Protein AF-A0A2G8LIG6-F1 (afdb_monomer_lite)

Radius of gyration: 19.44 Å; chains: 1; bounding box: 42×46×58 Å

Secondary structure (DSSP, 8-state):
--SS---B-TT-PBPPHHHHHHHHHHHHHHHHHHHHPPPPTT--PPPSS-HHHHHHHHHHHHTSPP-TTHHHHHHHHHHHHHHHHHHHHHTHHHHHHHHHIIIIIHHHHHHHSPTT--HHHHHHHHHHHHHHHHHHHHHHHHHHHTT---------SSS----HHHHHTT-----SS---

InterPro domains:
  IPR012476 mRNA export factor GLE1-like [PF07817] (4-101)
  IPR012476 mRNA export factor GLE1-like [PTHR12960] (3-134)
  IPR038506 GLE1-like superfamily [G3DSA:1.25.40.510] (2-141)

pLDDT: mean 79.43, std 20.93, range [28.5, 97.19]

Organism: Stichopus japonicus (NCBI:txid307972)

Sequence (180 aa):
MWLLGYQYDSEGVIEKQDKYLKRMSGFTRLYAAILVSSPPPGCGQISPFGRERAWQWLSRLLNLEPQPDITATMLFDFLEVCGFALIETYNKQFFKLLEVLIHGYFPKIEAVTPKGSGGPVMRLKSYLQQTREQFIRFLQLVSTRLGLLVGFHTTDQQGGKRNFLQEFNRCSFPTSSWTL

Structure (mmCIF, N/CA/C/O backbone):
data_AF-A0A2G8LIG6-F1
#
_entry.id   AF-A0A2G8LIG6-F1
#
loop_
_atom_site.group_PDB
_atom_site.id
_atom_site.type_symbol
_atom_site.label_atom_id
_atom_site.label_alt_id
_atom_site.label_comp_id
_atom_site.label_asym_id
_atom_site.label_entity_id
_atom_site.label_seq_id
_atom_site.pdbx_PDB_ins_code
_atom_site.Cartn_x
_atom_site.Cartn_y
_atom_site.Cartn_z
_atom_site.occupancy
_atom_site.B_iso_or_equiv
_atom_site.auth_seq_id
_atom_site.auth_comp_id
_atom_site.auth_asym_id
_atom_site.auth_atom_id
_atom_site.pdbx_PDB_model_num
ATOM 1 N N . MET A 1 1 ? -13.458 -19.725 14.723 1.00 38.81 1 MET A N 1
ATOM 2 C CA . MET A 1 1 ? -13.625 -18.275 14.959 1.00 38.81 1 MET A CA 1
ATOM 3 C C . MET A 1 1 ? -12.241 -17.606 14.988 1.00 38.81 1 MET A C 1
ATOM 5 O O . MET A 1 1 ? -11.765 -17.253 16.048 1.00 38.81 1 MET A O 1
ATOM 9 N N . TRP A 1 2 ? -11.570 -17.502 13.826 1.00 48.47 2 TRP A N 1
ATOM 10 C CA . TRP A 1 2 ? -10.240 -16.868 13.636 1.00 48.47 2 TRP A CA 1
ATOM 11 C C . TRP A 1 2 ? -10.180 -16.091 12.300 1.00 48.47 2 TRP A C 1
ATOM 13 O O . TRP A 1 2 ? -9.155 -16.056 11.632 1.00 48.47 2 TRP A O 1
ATOM 23 N N . LEU A 1 3 ? -11.300 -15.527 11.833 1.00 69.75 3 LEU A N 1
ATOM 24 C CA . LEU A 1 3 ? -11.400 -15.075 10.435 1.00 69.75 3 LEU A CA 1
ATOM 25 C C . LEU A 1 3 ? -10.645 -13.773 10.112 1.00 69.75 3 LEU A C 1
ATOM 27 O O . LEU A 1 3 ? -10.281 -13.577 8.960 1.00 69.75 3 LEU A O 1
ATOM 31 N N . LEU A 1 4 ? -10.390 -12.901 11.095 1.00 81.31 4 LEU A N 1
ATOM 32 C CA . LEU A 1 4 ? -9.810 -11.563 10.861 1.00 81.31 4 LEU A CA 1
ATOM 33 C C . LEU A 1 4 ? -8.369 -11.402 11.382 1.00 81.31 4 LEU A C 1
ATOM 35 O O . LEU A 1 4 ? -7.752 -10.349 11.220 1.00 81.31 4 LEU A O 1
ATOM 39 N N . GLY A 1 5 ? -7.821 -12.441 12.019 1.00 88.25 5 GLY A N 1
ATOM 40 C CA . GLY A 1 5 ? -6.443 -12.448 12.512 1.00 88.25 5 GLY A CA 1
ATOM 41 C C . GLY A 1 5 ? -6.177 -11.589 13.752 1.00 88.25 5 GLY A C 1
ATOM 42 O O . GLY A 1 5 ? -5.011 -11.293 14.013 1.00 88.25 5 GLY A O 1
ATOM 43 N N . TYR A 1 6 ? -7.204 -11.166 14.499 1.00 90.75 6 TYR A N 1
ATOM 44 C CA . TYR A 1 6 ? -7.032 -10.554 15.825 1.00 90.75 6 TYR A CA 1
ATOM 45 C C . TYR A 1 6 ? -6.520 -11.582 16.829 1.00 90.75 6 TYR A C 1
ATOM 47 O O . TYR A 1 6 ? -6.879 -12.759 16.765 1.00 90.75 6 TYR A O 1
ATOM 55 N N . GLN A 1 7 ? -5.680 -11.124 17.753 1.00 90.88 7 GLN A N 1
ATOM 56 C CA . GLN A 1 7 ? -5.253 -11.926 18.891 1.00 90.88 7 GLN A CA 1
ATOM 57 C C . GLN A 1 7 ? -6.150 -11.654 20.098 1.00 90.88 7 GLN A C 1
ATOM 59 O O . GLN A 1 7 ? -6.715 -10.568 20.230 1.00 90.88 7 GLN A O 1
ATOM 64 N N . TYR A 1 8 ? -6.251 -12.651 20.968 1.00 90.50 8 TYR A N 1
ATOM 65 C CA . TYR A 1 8 ? -6.899 -12.553 22.269 1.00 90.50 8 TYR A CA 1
ATOM 66 C C . TYR A 1 8 ? -5.834 -12.764 23.337 1.00 90.50 8 TYR A C 1
ATOM 68 O O . TYR A 1 8 ? -4.911 -13.559 23.134 1.00 90.50 8 TYR A O 1
ATOM 76 N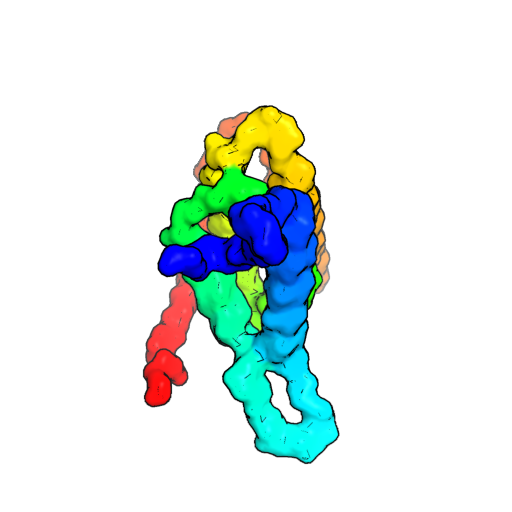 N . ASP A 1 9 ? -5.923 -12.031 24.438 1.00 87.94 9 ASP A N 1
ATOM 77 C CA . ASP A 1 9 ? -5.067 -12.293 25.590 1.00 87.94 9 ASP A CA 1
ATOM 78 C C . ASP A 1 9 ? -5.555 -13.507 26.401 1.00 87.94 9 ASP A C 1
ATOM 80 O O . ASP A 1 9 ? -6.541 -14.165 26.058 1.00 87.94 9 ASP A O 1
ATOM 84 N N . SER A 1 10 ? -4.834 -13.829 27.479 1.00 87.94 10 SER A N 1
ATOM 85 C CA . SER A 1 10 ? -5.177 -14.928 28.389 1.00 87.94 10 SER A CA 1
ATOM 86 C C . SER A 1 10 ? -6.528 -14.750 29.087 1.00 87.94 10 SER A C 1
ATOM 88 O O . SER A 1 10 ? -7.075 -15.726 29.589 1.00 87.94 10 SER A O 1
ATOM 90 N N . GLU A 1 11 ? -7.064 -13.529 29.114 1.00 89.19 11 GLU A N 1
ATOM 91 C CA . GLU A 1 11 ? -8.359 -13.183 29.706 1.00 89.19 11 GLU A CA 1
ATOM 92 C C . GLU A 1 11 ? -9.485 -13.155 28.654 1.00 89.19 11 GLU A C 1
ATOM 94 O O . GLU A 1 11 ? -10.648 -12.927 28.983 1.00 89.19 11 GLU A O 1
ATOM 99 N N . GLY A 1 12 ? -9.166 -13.430 27.382 1.00 87.38 12 GLY A N 1
ATOM 100 C CA . GLY A 1 12 ? -10.118 -13.425 26.273 1.00 87.38 12 GLY A CA 1
ATOM 101 C C . GLY A 1 12 ? -10.447 -12.029 25.737 1.00 87.38 12 GLY A C 1
ATOM 102 O O . GLY A 1 12 ? -11.375 -11.887 24.938 1.00 87.38 12 GLY A O 1
ATOM 103 N N . VAL A 1 13 ? -9.702 -10.993 26.130 1.00 91.12 13 VAL A N 1
ATOM 104 C CA . VAL A 1 13 ? -9.878 -9.628 25.628 1.00 91.12 13 VAL A CA 1
ATOM 105 C C . VAL A 1 13 ? -9.246 -9.507 24.246 1.00 91.12 13 VAL A C 1
ATOM 107 O O . VAL A 1 13 ? -8.125 -9.957 23.995 1.00 91.12 13 VAL A O 1
ATOM 110 N N . ILE A 1 14 ? -9.983 -8.886 23.324 1.00 91.38 14 ILE A N 1
ATOM 111 C CA . ILE A 1 14 ? -9.521 -8.666 21.955 1.00 91.38 14 ILE A CA 1
ATOM 112 C C . ILE A 1 14 ? -8.384 -7.638 21.906 1.00 91.38 14 ILE A C 1
ATOM 114 O O . ILE A 1 14 ? -8.412 -6.596 22.565 1.00 91.38 14 ILE A O 1
ATOM 118 N N . GLU A 1 15 ? -7.382 -7.920 21.077 1.00 92.75 15 GLU A N 1
ATOM 119 C CA . GLU A 1 15 ? -6.286 -7.006 20.785 1.00 92.75 15 GLU A CA 1
ATOM 120 C C . GLU A 1 15 ? -6.800 -5.632 20.313 1.00 92.75 15 GLU A C 1
ATOM 122 O O . GLU A 1 15 ? -7.641 -5.530 19.419 1.00 92.75 15 GLU A O 1
ATOM 127 N N . LYS A 1 16 ? -6.246 -4.555 20.889 1.00 92.06 16 LYS A N 1
ATOM 128 C CA . LYS A 1 16 ? -6.558 -3.175 20.484 1.00 92.06 16 LYS A CA 1
ATOM 129 C C . LYS A 1 16 ? -6.207 -2.929 19.014 1.00 92.06 16 LYS A C 1
ATOM 131 O O . LYS A 1 16 ? -5.154 -3.368 18.547 1.00 92.06 16 LYS A O 1
ATOM 136 N N . GLN A 1 17 ? -7.023 -2.118 18.339 1.00 89.94 17 GLN A N 1
ATOM 137 C CA . GLN A 1 17 ? -6.891 -1.831 16.907 1.00 89.94 17 GLN A CA 1
ATOM 138 C C . GLN A 1 17 ? -5.490 -1.354 16.503 1.00 89.94 17 GLN A C 1
ATOM 140 O O . GLN A 1 17 ? -4.911 -1.892 15.566 1.00 89.94 17 GLN A O 1
ATOM 145 N N . ASP A 1 18 ? -4.891 -0.421 17.243 1.00 90.75 18 ASP A N 1
ATOM 146 C CA . ASP A 1 18 ? -3.551 0.092 16.922 1.00 90.75 18 ASP A CA 1
ATOM 147 C C . ASP A 1 18 ? -2.465 -0.988 17.005 1.00 90.75 18 ASP A C 1
ATOM 149 O O . ASP A 1 18 ? -1.539 -1.025 16.191 1.00 90.75 18 ASP A O 1
ATOM 153 N N . LYS A 1 19 ? -2.582 -1.896 17.983 1.00 93.38 19 LYS A N 1
ATOM 154 C CA . LYS A 1 19 ? -1.636 -3.003 18.173 1.00 93.38 19 LYS A CA 1
ATOM 155 C C . LYS A 1 19 ? -1.784 -4.026 17.045 1.00 93.38 19 LYS A C 1
ATOM 157 O O . LYS A 1 19 ? -0.781 -4.422 16.449 1.00 93.38 19 LYS A O 1
ATOM 162 N N . TYR A 1 20 ? -3.027 -4.347 16.687 1.00 93.31 20 TYR A N 1
ATOM 163 C CA . TYR A 1 20 ? -3.355 -5.182 15.537 1.00 93.31 20 TYR A CA 1
ATOM 164 C C . TYR A 1 20 ? -2.800 -4.595 14.229 1.00 93.31 20 TYR A C 1
ATOM 166 O O . TYR A 1 20 ? -2.071 -5.279 13.508 1.00 93.31 20 TYR A O 1
ATOM 174 N N . LEU A 1 21 ? -3.071 -3.316 13.944 1.00 93.25 21 LEU A N 1
ATOM 175 C CA . LEU A 1 21 ? -2.604 -2.640 12.731 1.00 93.25 21 LEU A CA 1
ATOM 176 C C . LEU A 1 21 ? -1.078 -2.599 12.664 1.00 93.25 21 LEU A C 1
ATOM 178 O O . LEU A 1 21 ? -0.509 -2.880 11.612 1.00 93.25 21 LEU A O 1
ATOM 182 N N . LYS A 1 22 ? -0.398 -2.327 13.784 1.00 94.25 22 LYS A N 1
ATOM 183 C CA . LYS A 1 22 ? 1.069 -2.350 13.853 1.00 94.25 22 LYS A CA 1
ATOM 184 C C . LYS A 1 22 ? 1.636 -3.737 13.540 1.00 94.25 22 LYS A C 1
ATOM 186 O O . LYS A 1 22 ? 2.633 -3.847 12.827 1.00 94.25 22 LYS A O 1
ATOM 191 N N . ARG A 1 23 ? 0.997 -4.799 14.035 1.00 95.75 23 ARG A N 1
ATOM 192 C CA . ARG A 1 23 ? 1.394 -6.182 13.746 1.00 95.75 23 ARG A CA 1
ATOM 193 C C . ARG A 1 23 ? 1.160 -6.544 12.277 1.00 95.75 23 ARG A C 1
ATOM 195 O O . ARG A 1 23 ? 2.069 -7.055 11.629 1.00 95.75 23 ARG A O 1
ATOM 202 N N . MET A 1 24 ? -0.020 -6.240 11.737 1.00 95.88 24 MET A N 1
ATOM 203 C CA . MET A 1 24 ? -0.341 -6.497 10.328 1.00 95.88 24 MET A CA 1
ATOM 204 C C . MET A 1 24 ? 0.529 -5.677 9.366 1.00 95.88 24 MET A C 1
ATOM 206 O O . MET A 1 24 ? 0.926 -6.182 8.318 1.00 95.88 24 MET A O 1
ATOM 210 N N . SER A 1 25 ? 0.901 -4.455 9.753 1.00 96.19 25 SER A N 1
ATOM 211 C CA . SER A 1 25 ? 1.840 -3.596 9.024 1.00 96.19 25 SER A CA 1
ATOM 212 C C . SER A 1 25 ? 3.207 -4.268 8.881 1.00 96.19 25 SER A C 1
ATOM 214 O O . SER A 1 25 ? 3.742 -4.388 7.778 1.00 96.19 25 SER A O 1
ATOM 216 N N . GLY A 1 26 ? 3.741 -4.801 9.987 1.00 96.62 26 GLY A N 1
ATOM 217 C CA . GLY A 1 26 ? 4.991 -5.561 9.983 1.00 96.62 26 GLY A CA 1
ATOM 218 C C . GLY A 1 26 ? 4.932 -6.793 9.078 1.00 96.62 26 GLY A C 1
ATOM 219 O O . GLY A 1 26 ? 5.832 -6.996 8.263 1.00 96.62 26 GLY A O 1
ATOM 220 N N . PHE A 1 27 ? 3.853 -7.580 9.161 1.00 96.12 27 PHE A N 1
ATOM 221 C CA . PHE A 1 27 ? 3.667 -8.745 8.289 1.00 96.12 27 PHE A CA 1
ATOM 222 C C . PHE A 1 27 ? 3.581 -8.367 6.811 1.00 96.12 27 PHE A C 1
ATOM 224 O O . PHE A 1 27 ? 4.199 -9.027 5.978 1.00 96.12 27 PHE A O 1
ATOM 231 N N . THR A 1 28 ? 2.864 -7.293 6.484 1.00 96.81 28 THR A N 1
ATOM 232 C CA . THR A 1 28 ? 2.711 -6.829 5.102 1.00 96.81 28 THR A CA 1
ATOM 233 C C . THR A 1 28 ? 4.032 -6.350 4.523 1.00 96.81 28 THR A C 1
ATOM 235 O O . THR A 1 28 ? 4.385 -6.771 3.424 1.00 96.81 28 THR A O 1
ATOM 238 N N . ARG A 1 29 ? 4.809 -5.553 5.270 1.00 96.81 29 ARG A N 1
ATOM 239 C CA . ARG A 1 29 ? 6.146 -5.121 4.831 1.00 96.81 29 ARG A CA 1
ATOM 240 C C . ARG A 1 29 ? 7.106 -6.295 4.659 1.00 96.81 29 ARG A C 1
ATOM 242 O O . ARG A 1 29 ? 7.836 -6.338 3.675 1.00 96.81 29 ARG A O 1
ATOM 249 N N . LEU A 1 30 ? 7.097 -7.255 5.586 1.00 96.19 30 LEU A N 1
ATOM 250 C CA . LEU A 1 30 ? 7.935 -8.450 5.481 1.00 96.19 30 LEU A CA 1
ATOM 251 C C . LEU A 1 30 ? 7.563 -9.276 4.246 1.00 96.19 30 LEU A C 1
ATOM 253 O O . LEU A 1 30 ? 8.436 -9.662 3.474 1.00 96.19 30 LEU A O 1
ATOM 257 N N . TYR A 1 31 ? 6.268 -9.513 4.035 1.00 94.94 31 TYR A N 1
ATOM 258 C CA . TYR A 1 31 ? 5.781 -10.229 2.863 1.00 94.94 31 TYR A CA 1
ATOM 259 C C . TYR A 1 31 ? 6.182 -9.509 1.572 1.00 94.94 31 TYR A C 1
ATOM 261 O O . TYR A 1 31 ? 6.785 -10.119 0.694 1.00 94.94 31 TYR A O 1
ATOM 269 N N . ALA A 1 32 ? 5.940 -8.200 1.497 1.00 95.38 32 ALA A N 1
ATOM 270 C CA . ALA A 1 32 ? 6.351 -7.341 0.394 1.00 95.38 32 ALA A CA 1
ATOM 271 C C . ALA A 1 32 ? 7.860 -7.453 0.100 1.00 95.38 32 ALA A C 1
ATOM 273 O O . ALA A 1 32 ? 8.250 -7.672 -1.047 1.00 95.38 32 ALA A O 1
ATOM 274 N N . ALA A 1 33 ? 8.705 -7.391 1.134 1.00 94.19 33 ALA A N 1
ATOM 275 C CA . ALA A 1 33 ? 10.157 -7.496 1.009 1.00 94.19 33 ALA A CA 1
ATOM 276 C C . ALA A 1 33 ? 10.591 -8.851 0.438 1.00 94.19 33 ALA A C 1
ATOM 278 O O . ALA A 1 33 ? 11.453 -8.897 -0.440 1.00 94.19 33 ALA A O 1
ATOM 279 N N . ILE A 1 34 ? 9.964 -9.946 0.878 1.00 92.38 34 ILE A N 1
ATOM 280 C CA . ILE A 1 34 ? 10.220 -11.295 0.351 1.00 92.38 34 ILE A CA 1
ATOM 281 C C . ILE A 1 34 ? 9.888 -11.368 -1.146 1.00 92.38 34 ILE A C 1
ATOM 283 O O . ILE A 1 34 ? 10.656 -11.955 -1.902 1.00 92.38 34 ILE A O 1
ATOM 287 N N . LEU A 1 35 ? 8.786 -10.751 -1.592 1.00 91.88 35 LEU A N 1
ATOM 288 C CA . LEU A 1 35 ? 8.360 -10.795 -2.999 1.00 91.88 35 LEU A CA 1
ATOM 289 C C . LEU A 1 35 ? 9.287 -10.035 -3.961 1.00 91.88 35 LEU A C 1
ATOM 291 O O . LEU A 1 35 ? 9.299 -10.324 -5.158 1.00 91.88 35 LEU A O 1
ATOM 295 N N . VAL A 1 36 ? 10.008 -9.024 -3.472 1.00 90.56 36 VAL A N 1
ATOM 296 C CA . VAL A 1 36 ? 10.886 -8.182 -4.310 1.00 90.56 36 VAL A CA 1
ATOM 297 C C . VAL A 1 36 ? 12.366 -8.485 -4.130 1.00 90.56 36 VAL A C 1
ATOM 299 O O . VAL A 1 36 ? 13.181 -8.051 -4.947 1.00 90.56 36 VAL A O 1
ATOM 302 N N . SER A 1 37 ? 12.708 -9.261 -3.104 1.00 89.25 37 SER A N 1
ATOM 303 C CA . SER A 1 37 ? 14.062 -9.734 -2.860 1.00 89.25 37 SER A CA 1
ATOM 304 C C . SER A 1 37 ? 14.507 -10.695 -3.957 1.00 89.25 37 SER A C 1
ATOM 306 O O . SER A 1 37 ? 13.815 -11.646 -4.318 1.00 89.25 37 SER A O 1
ATOM 308 N N . SER A 1 38 ? 15.691 -10.424 -4.498 1.00 80.00 38 SER A N 1
ATOM 309 C CA . SER A 1 38 ? 16.376 -11.328 -5.417 1.00 80.00 38 SER A CA 1
ATOM 310 C C . SER A 1 38 ? 17.373 -12.164 -4.625 1.00 80.00 38 SER A C 1
ATOM 312 O O . SER A 1 38 ? 17.970 -11.653 -3.672 1.00 80.00 38 SER A O 1
ATOM 314 N N . PRO A 1 39 ? 17.548 -13.441 -4.977 1.00 78.50 39 PRO A N 1
ATOM 315 C CA . PRO A 1 39 ? 18.493 -14.278 -4.275 1.00 78.50 39 PRO A CA 1
ATOM 316 C C . PRO A 1 39 ? 19.931 -13.842 -4.650 1.00 78.50 39 PRO A C 1
ATOM 318 O O . PRO A 1 39 ? 20.119 -13.165 -5.668 1.00 78.50 39 PRO A O 1
ATOM 321 N N . PRO A 1 40 ? 20.942 -14.137 -3.811 1.00 80.00 40 PRO A N 1
ATOM 322 C CA . PRO A 1 40 ? 22.293 -13.614 -3.999 1.00 80.00 40 PRO A CA 1
ATOM 323 C C . PRO A 1 40 ? 22.892 -13.953 -5.374 1.00 80.00 40 PRO A C 1
ATOM 325 O O . PRO A 1 40 ? 22.652 -15.040 -5.900 1.00 80.00 40 PRO A O 1
ATOM 328 N N . PRO A 1 41 ? 23.725 -13.078 -5.961 1.00 76.06 41 PRO A N 1
ATOM 329 C CA . PRO A 1 41 ? 24.401 -13.393 -7.215 1.00 76.06 41 PRO A CA 1
ATOM 330 C C . PRO A 1 41 ? 25.163 -14.724 -7.109 1.00 76.06 41 PRO A C 1
ATOM 332 O O . PRO A 1 41 ? 25.959 -14.913 -6.192 1.00 76.06 41 PRO A O 1
ATOM 335 N N . GLY A 1 42 ? 24.912 -15.649 -8.038 1.00 73.50 42 GLY A N 1
ATOM 336 C CA . GLY A 1 42 ? 25.596 -16.948 -8.097 1.00 73.50 42 GLY A CA 1
ATOM 337 C C . GLY A 1 42 ? 24.796 -18.144 -7.575 1.00 73.50 42 GLY A C 1
ATOM 338 O O . GLY A 1 42 ? 25.162 -19.278 -7.880 1.00 73.50 42 GLY A O 1
ATOM 339 N N . CYS A 1 43 ? 23.668 -17.947 -6.885 1.00 72.31 43 CYS A N 1
ATOM 340 C CA . CYS A 1 43 ? 22.705 -19.034 -6.730 1.00 72.31 43 CYS A CA 1
ATOM 341 C C . CYS A 1 43 ? 21.865 -19.109 -8.014 1.00 72.31 43 CYS A C 1
ATOM 343 O O . CYS A 1 43 ? 21.063 -18.225 -8.296 1.00 72.31 43 CYS A O 1
ATOM 345 N N . GLY A 1 44 ? 22.037 -20.145 -8.834 1.00 63.66 44 GLY A N 1
ATOM 346 C CA . GLY A 1 44 ? 21.258 -20.349 -10.070 1.00 63.66 44 GLY A CA 1
ATOM 347 C C . GLY A 1 44 ? 19.758 -20.617 -9.852 1.00 63.66 44 GLY A C 1
ATOM 348 O O . GLY A 1 44 ? 19.124 -21.257 -10.683 1.00 63.66 44 GLY A O 1
ATOM 349 N N . GLN A 1 45 ? 19.195 -20.194 -8.719 1.00 66.94 45 GLN A N 1
ATOM 350 C CA . GLN A 1 45 ? 17.799 -20.364 -8.354 1.00 66.94 45 GLN A CA 1
ATOM 35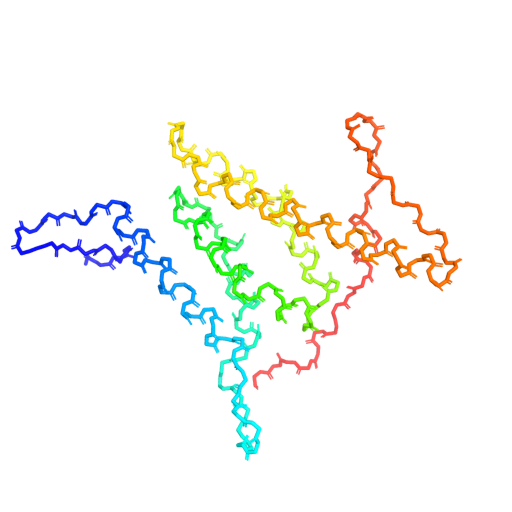1 C C . GLN A 1 45 ? 17.003 -19.119 -8.741 1.00 66.94 45 GLN A C 1
ATOM 353 O O . GLN A 1 45 ? 17.318 -18.000 -8.339 1.00 66.94 45 GLN A O 1
ATOM 358 N N . ILE A 1 46 ? 15.930 -19.330 -9.499 1.00 65.19 46 ILE A N 1
ATOM 359 C CA . ILE A 1 46 ? 14.887 -18.326 -9.714 1.00 65.19 46 ILE A CA 1
ATOM 360 C C . ILE A 1 46 ? 14.182 -18.116 -8.367 1.00 65.19 46 ILE A C 1
ATOM 362 O O . ILE A 1 46 ? 13.855 -19.096 -7.695 1.00 65.19 46 ILE A O 1
ATOM 366 N N . SER A 1 47 ? 13.956 -16.861 -7.955 1.00 64.38 47 SER A N 1
ATOM 367 C CA . SER A 1 47 ? 13.220 -16.586 -6.712 1.00 64.38 47 SER A CA 1
ATOM 368 C C . SER A 1 47 ? 11.858 -17.298 -6.750 1.00 64.38 47 SER A C 1
ATOM 370 O O . SER A 1 47 ? 11.074 -17.034 -7.666 1.00 64.38 47 SER A O 1
ATOM 372 N N . PRO A 1 48 ? 11.521 -18.156 -5.769 1.00 65.88 48 PRO A N 1
ATOM 373 C CA . PRO A 1 48 ? 10.218 -18.828 -5.724 1.00 65.88 48 PRO A CA 1
ATOM 374 C C . PRO A 1 48 ? 9.055 -17.835 -5.538 1.00 65.88 48 PRO A C 1
ATOM 376 O O . PRO A 1 48 ? 7.893 -18.143 -5.829 1.00 65.88 48 PRO A O 1
ATOM 379 N N . PHE A 1 49 ? 9.370 -16.624 -5.071 1.00 69.56 49 PHE A N 1
ATOM 380 C CA . PHE A 1 49 ? 8.448 -15.525 -4.843 1.00 69.56 49 PHE A CA 1
ATOM 381 C C . PHE A 1 49 ? 8.836 -14.358 -5.755 1.00 69.56 49 PHE A C 1
ATOM 383 O O . PHE A 1 49 ? 9.643 -13.507 -5.401 1.00 69.56 49 PHE A O 1
ATOM 390 N N . GLY A 1 50 ? 8.295 -14.360 -6.973 1.00 78.12 50 GLY A N 1
ATOM 391 C CA . GLY A 1 50 ? 8.542 -13.310 -7.957 1.00 78.12 50 GLY A CA 1
ATOM 392 C C . GLY A 1 50 ? 7.653 -12.078 -7.771 1.00 78.12 50 GLY A C 1
ATOM 393 O O . GLY A 1 50 ? 6.580 -12.134 -7.161 1.00 78.12 50 GLY A O 1
ATOM 394 N N . ARG A 1 51 ? 8.059 -10.977 -8.411 1.00 87.81 51 ARG A N 1
ATOM 395 C CA . ARG A 1 51 ? 7.335 -9.691 -8.451 1.00 87.81 51 ARG A CA 1
ATOM 396 C C . ARG A 1 51 ? 5.916 -9.812 -9.029 1.00 87.81 51 ARG A C 1
ATOM 398 O O . ARG A 1 51 ? 5.044 -9.012 -8.703 1.00 87.81 51 ARG A O 1
ATOM 405 N N . GLU A 1 52 ? 5.647 -10.870 -9.791 1.00 90.50 52 GLU A N 1
ATOM 406 C CA . GLU A 1 52 ? 4.304 -11.243 -10.248 1.00 90.50 52 GLU A CA 1
ATOM 407 C C . GLU A 1 52 ? 3.323 -11.477 -9.106 1.00 90.50 52 GLU A C 1
ATOM 409 O O . GLU A 1 52 ? 2.175 -11.043 -9.178 1.00 90.50 52 GLU A O 1
ATOM 414 N N . ARG A 1 53 ? 3.762 -12.103 -8.010 1.00 91.75 53 ARG A N 1
ATOM 415 C CA . ARG A 1 53 ? 2.899 -12.292 -6.839 1.00 91.75 53 ARG A CA 1
ATOM 416 C C . ARG A 1 53 ? 2.569 -10.960 -6.179 1.00 91.75 53 ARG A C 1
ATOM 418 O O . ARG A 1 53 ? 1.462 -10.812 -5.670 1.00 91.75 53 ARG A O 1
ATOM 425 N N . ALA A 1 54 ? 3.478 -9.984 -6.239 1.00 93.56 54 ALA A N 1
ATOM 426 C CA . ALA A 1 54 ? 3.217 -8.647 -5.720 1.00 93.56 54 ALA A CA 1
ATOM 427 C C . ALA A 1 54 ? 2.177 -7.912 -6.573 1.00 93.56 54 ALA A C 1
ATOM 429 O O . ALA A 1 54 ? 1.234 -7.332 -6.034 1.00 93.56 54 ALA A O 1
ATOM 430 N N . TRP A 1 55 ? 2.274 -8.026 -7.900 1.00 94.62 55 TRP A N 1
ATOM 431 C CA . TRP A 1 55 ? 1.243 -7.536 -8.815 1.00 94.62 55 TRP A CA 1
ATOM 432 C C . TRP A 1 55 ? -0.119 -8.199 -8.570 1.00 94.62 55 TRP A C 1
ATOM 434 O O . TRP A 1 55 ? -1.153 -7.529 -8.492 1.00 94.62 55 TRP A O 1
ATOM 444 N N . GLN A 1 56 ? -0.138 -9.525 -8.417 1.00 94.44 56 GLN A N 1
ATOM 445 C CA . GLN A 1 56 ? -1.361 -10.270 -8.129 1.00 94.44 56 GLN A CA 1
ATOM 446 C C . GLN A 1 56 ? -1.970 -9.878 -6.780 1.00 94.44 56 GLN A C 1
ATOM 448 O O . GLN A 1 56 ? -3.184 -9.738 -6.682 1.00 94.44 56 GLN A O 1
ATOM 453 N N . TRP A 1 57 ? -1.153 -9.703 -5.740 1.00 94.75 57 TRP A N 1
ATOM 454 C CA . TRP A 1 57 ? -1.630 -9.261 -4.431 1.00 94.75 57 TRP A CA 1
ATOM 455 C C . TRP A 1 57 ? -2.299 -7.891 -4.533 1.00 94.75 57 TRP A C 1
ATOM 457 O O . TRP A 1 57 ? -3.432 -7.727 -4.085 1.00 94.75 57 TRP A O 1
ATOM 467 N N . LEU A 1 58 ? -1.647 -6.942 -5.211 1.00 95.06 58 LEU A N 1
ATOM 468 C CA . LEU A 1 58 ? -2.159 -5.587 -5.368 1.00 95.06 58 LEU A CA 1
ATOM 469 C C . LEU A 1 58 ? -3.452 -5.556 -6.195 1.00 95.06 58 LEU A C 1
ATOM 471 O O . LEU A 1 58 ? -4.444 -4.977 -5.767 1.00 95.06 58 LEU A O 1
ATOM 475 N N . SER A 1 59 ? -3.478 -6.230 -7.345 1.00 93.88 59 SER A N 1
ATOM 476 C CA . SER A 1 59 ? -4.682 -6.313 -8.185 1.00 93.88 59 SER A CA 1
ATOM 477 C C . SER A 1 59 ? -5.850 -7.010 -7.482 1.00 93.88 59 SER A C 1
ATOM 479 O O . SER A 1 59 ? -6.978 -6.537 -7.576 1.00 93.88 59 SER A O 1
ATOM 481 N N . ARG A 1 60 ? -5.600 -8.090 -6.728 1.00 94.94 60 ARG A N 1
ATOM 482 C CA . ARG A 1 60 ? -6.637 -8.747 -5.917 1.00 94.94 60 ARG A CA 1
ATOM 483 C C . ARG A 1 60 ? -7.158 -7.827 -4.821 1.00 94.94 60 ARG A C 1
ATOM 485 O O . ARG A 1 60 ? -8.367 -7.752 -4.653 1.00 94.94 60 ARG A O 1
ATOM 492 N N . LEU A 1 61 ? -6.279 -7.109 -4.120 1.00 94.19 61 LEU A N 1
ATOM 493 C CA . LEU A 1 61 ? -6.689 -6.168 -3.078 1.00 94.19 61 LEU A CA 1
ATOM 494 C C . LEU A 1 61 ? -7.595 -5.062 -3.638 1.00 94.19 61 LEU A C 1
ATOM 496 O O . LEU A 1 61 ? -8.601 -4.749 -3.015 1.00 94.19 61 LEU A O 1
ATOM 500 N N . LEU A 1 62 ? -7.280 -4.517 -4.818 1.00 94.50 62 LEU A N 1
ATOM 501 C CA . LEU A 1 62 ? -8.094 -3.485 -5.480 1.00 94.50 62 LEU A CA 1
ATOM 502 C C . LEU A 1 62 ? -9.450 -3.996 -6.002 1.00 94.50 62 LEU A C 1
ATOM 504 O O . LEU A 1 62 ? -10.327 -3.190 -6.307 1.00 94.50 62 LEU A O 1
ATOM 508 N N . ASN A 1 63 ? -9.626 -5.316 -6.108 1.00 94.62 63 ASN A N 1
ATOM 509 C CA . ASN A 1 63 ? -10.890 -5.947 -6.495 1.00 94.62 63 ASN A CA 1
ATOM 510 C C . ASN A 1 63 ? -11.786 -6.295 -5.292 1.00 94.62 63 ASN A C 1
ATOM 512 O O . ASN A 1 63 ? -12.926 -6.710 -5.493 1.00 94.62 63 ASN A O 1
ATOM 516 N N . LEU A 1 64 ? -11.286 -6.167 -4.061 1.00 93.94 64 LEU A N 1
ATOM 517 C CA . LEU A 1 64 ? -12.071 -6.351 -2.838 1.00 93.94 64 LEU A CA 1
ATOM 518 C C . LEU A 1 64 ? -12.716 -5.029 -2.419 1.00 93.94 64 LEU A C 1
ATOM 520 O O . LEU A 1 64 ? -12.314 -3.969 -2.877 1.00 93.94 64 LEU A O 1
ATOM 524 N N . GLU A 1 65 ? -13.711 -5.065 -1.537 1.00 94.38 65 GLU A N 1
ATOM 525 C CA . GLU A 1 65 ? -14.217 -3.829 -0.930 1.00 94.38 65 GLU A CA 1
ATOM 526 C C . GLU A 1 65 ? -13.299 -3.390 0.227 1.00 94.38 65 GLU A C 1
ATOM 528 O O . GLU A 1 65 ? -12.891 -4.234 1.040 1.00 94.38 65 GLU A O 1
ATOM 533 N N . PRO A 1 66 ? -12.940 -2.093 0.317 1.00 95.06 66 PRO A N 1
ATOM 534 C CA . PRO A 1 66 ? -12.013 -1.614 1.328 1.00 95.06 66 PRO A CA 1
ATOM 535 C C . PRO A 1 66 ? -12.630 -1.685 2.723 1.00 95.06 66 PRO A C 1
ATOM 537 O O . PRO A 1 66 ? -13.813 -1.422 2.925 1.00 95.06 66 PRO A O 1
ATOM 540 N N . GLN A 1 67 ? -11.787 -1.999 3.700 1.00 91.88 67 GLN A N 1
ATOM 541 C CA . GLN A 1 67 ? -12.128 -2.015 5.114 1.00 91.88 67 GLN A CA 1
ATOM 542 C C . GLN A 1 67 ? -11.487 -0.812 5.817 1.00 91.88 67 GLN A C 1
ATOM 544 O O . GLN A 1 67 ? -10.358 -0.431 5.469 1.00 91.88 67 GLN A O 1
ATOM 549 N N . PRO A 1 68 ? -12.172 -0.216 6.810 1.00 87.06 68 PRO A N 1
ATOM 550 C CA . PRO A 1 68 ? -11.659 0.937 7.537 1.00 87.06 68 PRO A CA 1
ATOM 551 C C . PRO A 1 68 ? -10.323 0.610 8.211 1.00 87.06 68 PRO A C 1
ATOM 553 O O . PRO A 1 68 ? -10.113 -0.493 8.716 1.00 87.06 68 PRO A O 1
ATOM 556 N N . ASP A 1 69 ? -9.420 1.589 8.200 1.00 85.94 69 ASP A N 1
ATOM 557 C CA . ASP A 1 69 ? -8.055 1.572 8.746 1.00 85.94 69 ASP A CA 1
ATOM 558 C C . ASP A 1 69 ? -7.083 0.569 8.102 1.00 85.94 69 ASP A C 1
ATOM 560 O O . ASP A 1 69 ? -6.009 0.957 7.626 1.00 85.94 69 ASP A O 1
ATOM 564 N N . ILE A 1 70 ? -7.435 -0.718 8.061 1.00 92.50 70 ILE A N 1
ATOM 565 C CA . ILE A 1 70 ? -6.540 -1.793 7.627 1.00 92.50 70 ILE A CA 1
ATOM 566 C C . ILE A 1 70 ? -6.185 -1.670 6.146 1.00 92.50 70 ILE A C 1
ATOM 568 O O . ILE A 1 70 ? -5.006 -1.732 5.811 1.00 92.50 70 ILE A O 1
ATOM 572 N N . THR A 1 71 ? -7.152 -1.431 5.253 1.00 95.12 71 THR A N 1
ATOM 573 C CA . THR A 1 71 ? -6.876 -1.409 3.808 1.00 95.12 71 THR A CA 1
ATOM 574 C C . THR A 1 71 ? -5.918 -0.283 3.440 1.00 95.12 71 THR A C 1
ATOM 576 O O . THR A 1 71 ? -4.954 -0.525 2.720 1.00 95.12 71 THR A O 1
ATOM 579 N N . ALA A 1 72 ? -6.132 0.923 3.975 1.00 94.75 72 ALA A N 1
ATOM 580 C CA . ALA A 1 72 ? -5.238 2.055 3.736 1.00 94.75 72 ALA A CA 1
ATOM 581 C C . ALA A 1 72 ? -3.827 1.795 4.286 1.00 94.75 72 ALA A C 1
ATOM 583 O O . ALA A 1 72 ? -2.842 2.087 3.610 1.00 94.75 72 ALA A O 1
ATOM 584 N N . THR A 1 73 ? -3.736 1.202 5.483 1.00 95.50 73 THR A N 1
ATOM 585 C CA . THR A 1 73 ? -2.456 0.865 6.124 1.00 95.50 73 THR A CA 1
ATOM 586 C C . THR A 1 73 ? -1.682 -0.170 5.308 1.00 95.50 73 THR A C 1
ATOM 588 O O . THR A 1 73 ? -0.547 0.089 4.920 1.00 95.50 73 THR A O 1
ATOM 591 N N . MET A 1 74 ? -2.303 -1.311 4.982 1.00 96.44 74 MET A N 1
ATOM 592 C CA . MET A 1 74 ? -1.631 -2.386 4.245 1.00 96.44 74 MET A CA 1
ATOM 593 C C . MET A 1 74 ? -1.229 -1.936 2.841 1.00 96.44 74 MET A C 1
ATOM 595 O O . MET A 1 74 ? -0.153 -2.283 2.368 1.00 96.44 74 MET A O 1
ATOM 599 N N . LEU A 1 75 ? -2.077 -1.153 2.168 1.00 96.81 75 LEU A N 1
ATOM 600 C CA . LEU A 1 75 ? -1.791 -0.659 0.827 1.00 96.81 75 LEU A CA 1
ATOM 601 C C . LEU A 1 75 ? -0.595 0.303 0.821 1.00 96.81 75 LEU A C 1
ATOM 603 O O . LEU A 1 75 ? 0.277 0.169 -0.034 1.00 96.81 75 LEU A O 1
ATOM 607 N N . PHE A 1 76 ? -0.526 1.228 1.784 1.00 96.62 76 PHE A N 1
ATOM 608 C CA . PHE A 1 76 ? 0.634 2.106 1.952 1.00 96.62 76 PHE A CA 1
ATOM 609 C C . PHE A 1 76 ? 1.904 1.298 2.241 1.00 96.62 76 PHE A C 1
ATOM 611 O O . PHE A 1 76 ? 2.880 1.424 1.509 1.00 96.62 76 PHE A O 1
ATOM 618 N N . ASP A 1 77 ? 1.869 0.425 3.251 1.00 97.19 77 ASP A N 1
ATOM 619 C CA . ASP A 1 77 ? 3.030 -0.367 3.672 1.00 97.19 77 ASP A CA 1
ATOM 620 C C . ASP A 1 77 ? 3.560 -1.272 2.552 1.00 97.19 77 ASP A C 1
ATOM 622 O O . ASP A 1 77 ? 4.768 -1.451 2.397 1.00 97.19 77 ASP A O 1
ATOM 626 N N . PHE A 1 78 ? 2.659 -1.843 1.753 1.00 97.19 78 PHE A N 1
ATOM 627 C CA . PHE A 1 78 ? 3.027 -2.692 0.629 1.00 97.19 78 PHE A CA 1
ATOM 628 C C . PHE A 1 78 ? 3.651 -1.890 -0.517 1.00 97.19 78 PHE A C 1
ATOM 630 O O . PHE A 1 78 ? 4.677 -2.292 -1.067 1.00 97.19 78 PHE A O 1
ATOM 637 N N . LEU A 1 79 ? 3.054 -0.749 -0.883 1.00 96.12 79 LEU A N 1
ATOM 638 C CA . LEU A 1 79 ? 3.574 0.117 -1.945 1.00 96.12 79 LEU A CA 1
ATOM 639 C C . LEU A 1 79 ? 4.909 0.759 -1.559 1.00 96.12 79 LEU A C 1
ATOM 641 O O . LEU A 1 79 ? 5.793 0.863 -2.405 1.00 96.12 79 LEU A O 1
ATOM 645 N N . GLU A 1 80 ? 5.090 1.125 -0.291 1.00 95.75 80 GLU A N 1
ATOM 646 C CA . GLU A 1 80 ? 6.351 1.653 0.237 1.00 95.75 80 GLU A CA 1
ATOM 647 C C . GLU A 1 80 ? 7.522 0.688 -0.013 1.00 95.75 80 GLU A C 1
ATOM 649 O O . GLU A 1 80 ? 8.606 1.122 -0.397 1.00 95.75 80 GLU A O 1
ATOM 654 N N . VAL A 1 81 ? 7.293 -0.621 0.134 1.00 96.25 81 VAL A N 1
ATOM 655 C CA . VAL A 1 81 ? 8.330 -1.649 -0.040 1.00 96.25 81 VAL A CA 1
ATOM 656 C C . VAL A 1 81 ? 8.446 -2.124 -1.493 1.00 96.25 81 VAL A C 1
ATOM 658 O O . VAL A 1 81 ? 9.550 -2.234 -2.025 1.00 96.25 81 VAL A O 1
ATOM 661 N N . CYS A 1 82 ? 7.328 -2.423 -2.161 1.00 95.06 82 CYS A N 1
ATOM 662 C CA . CYS A 1 82 ? 7.340 -3.023 -3.500 1.00 95.06 82 CYS A CA 1
ATOM 663 C C . CYS A 1 82 ? 7.276 -2.019 -4.654 1.00 95.06 82 CYS A C 1
ATOM 665 O O . CYS A 1 82 ? 7.528 -2.408 -5.796 1.00 95.06 82 CYS A O 1
ATOM 667 N N . GLY A 1 83 ? 6.905 -0.762 -4.400 1.00 93.00 83 GLY A N 1
ATOM 668 C CA . GLY A 1 83 ? 6.545 0.204 -5.439 1.00 93.00 83 GLY A CA 1
ATOM 669 C C . GLY A 1 83 ? 7.641 0.395 -6.483 1.00 93.00 83 GLY A C 1
ATOM 670 O O . GLY A 1 83 ? 7.371 0.298 -7.677 1.00 93.00 83 GLY A O 1
ATOM 671 N N . PHE A 1 84 ? 8.890 0.563 -6.045 1.00 91.81 84 PHE A N 1
ATOM 672 C CA . PHE A 1 84 ? 10.032 0.712 -6.949 1.00 91.81 84 PHE A CA 1
ATOM 673 C C . PHE A 1 84 ? 10.241 -0.527 -7.835 1.00 91.81 84 PHE A C 1
ATOM 675 O O . PHE A 1 84 ? 10.272 -0.415 -9.059 1.00 91.81 84 PHE A O 1
ATOM 682 N N . ALA A 1 85 ? 10.271 -1.723 -7.242 1.00 91.88 85 ALA A N 1
ATOM 683 C CA . ALA A 1 85 ? 10.466 -2.970 -7.984 1.00 91.88 85 ALA A CA 1
ATOM 684 C C . ALA A 1 85 ? 9.334 -3.249 -8.995 1.00 91.88 85 ALA A C 1
ATOM 686 O O . ALA A 1 85 ? 9.567 -3.818 -10.068 1.00 91.88 85 ALA A O 1
ATOM 687 N N . LEU A 1 86 ? 8.098 -2.850 -8.673 1.00 92.88 86 LEU A N 1
ATOM 688 C CA . LEU A 1 86 ? 6.953 -2.960 -9.581 1.00 92.88 86 LEU A CA 1
ATOM 689 C C . LEU A 1 86 ? 7.029 -1.947 -10.731 1.00 92.88 86 LEU A C 1
ATOM 691 O O . LEU A 1 86 ? 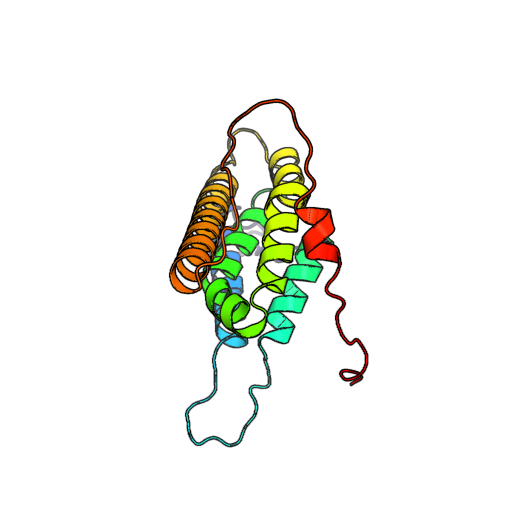6.682 -2.301 -11.859 1.00 92.88 86 LEU A O 1
ATOM 695 N N . ILE A 1 87 ? 7.528 -0.732 -10.482 1.00 91.31 87 ILE A N 1
ATOM 696 C CA . ILE A 1 87 ? 7.808 0.253 -11.538 1.00 91.31 87 ILE A CA 1
ATOM 697 C C . ILE A 1 87 ? 8.872 -0.284 -12.497 1.00 91.31 87 ILE A C 1
ATOM 699 O O . ILE A 1 87 ? 8.668 -0.234 -13.707 1.00 91.31 87 ILE A O 1
ATOM 703 N N . GLU A 1 88 ? 9.970 -0.843 -11.987 1.00 90.31 88 GLU A N 1
ATOM 704 C CA . GLU A 1 88 ? 11.031 -1.407 -12.832 1.00 90.31 88 GLU A CA 1
ATOM 705 C C . GLU A 1 88 ? 10.530 -2.561 -13.709 1.00 90.31 88 GLU A C 1
ATOM 707 O O . GLU A 1 88 ? 10.934 -2.693 -14.861 1.00 90.31 88 GLU A O 1
ATOM 712 N N . THR A 1 89 ? 9.620 -3.382 -13.179 1.00 91.00 89 THR A N 1
ATOM 713 C CA . THR A 1 89 ? 9.157 -4.603 -13.856 1.00 91.00 89 THR A CA 1
ATOM 714 C C . THR A 1 89 ? 8.008 -4.342 -14.834 1.00 91.00 89 THR A C 1
ATOM 716 O O . THR A 1 89 ? 7.993 -4.901 -15.927 1.00 91.00 89 THR A O 1
ATOM 719 N N . TYR A 1 90 ? 7.041 -3.495 -14.467 1.00 91.44 90 TYR A N 1
ATOM 720 C CA . TYR A 1 90 ? 5.801 -3.289 -15.234 1.00 91.44 90 TYR A CA 1
ATOM 721 C C . TYR A 1 90 ? 5.673 -1.891 -15.850 1.00 91.44 90 TYR A C 1
ATOM 723 O O . TYR A 1 90 ? 4.814 -1.676 -16.714 1.00 91.44 90 TYR A O 1
ATOM 731 N N . ASN A 1 91 ? 6.512 -0.942 -15.425 1.00 88.56 91 ASN A N 1
ATOM 732 C CA . ASN A 1 91 ? 6.638 0.408 -15.970 1.00 88.56 91 ASN A CA 1
ATOM 733 C C . ASN A 1 91 ? 5.259 1.064 -16.193 1.00 88.56 91 ASN A C 1
ATOM 735 O O . ASN A 1 91 ? 4.479 1.212 -15.250 1.00 88.56 91 ASN A O 1
ATOM 739 N N . LYS A 1 92 ? 4.906 1.386 -17.445 1.00 87.69 92 LYS A N 1
ATOM 740 C CA . LYS A 1 92 ? 3.627 2.007 -17.832 1.00 87.69 92 LYS A CA 1
ATOM 741 C C . LYS A 1 92 ? 2.399 1.301 -17.251 1.00 87.69 92 LYS A C 1
ATOM 743 O O . LYS A 1 92 ? 1.438 1.974 -16.896 1.00 87.69 92 LYS A O 1
ATOM 748 N N . GLN A 1 93 ? 2.402 -0.028 -17.144 1.00 89.94 93 GLN A N 1
ATOM 749 C CA . GLN A 1 93 ? 1.233 -0.765 -16.649 1.00 89.94 93 GLN A CA 1
ATOM 750 C C . GLN A 1 93 ? 1.018 -0.545 -15.149 1.00 89.94 93 GLN A C 1
ATOM 752 O O . GLN A 1 93 ? -0.123 -0.406 -14.715 1.00 89.94 93 GLN A O 1
ATOM 757 N N . PHE A 1 94 ? 2.093 -0.420 -14.367 1.00 91.94 94 PHE A N 1
ATOM 758 C CA . PHE A 1 94 ? 1.982 -0.073 -12.951 1.00 91.94 94 PHE A CA 1
ATOM 759 C C . PHE A 1 94 ? 1.374 1.315 -12.754 1.00 91.94 94 PHE A C 1
ATOM 761 O O . PHE A 1 94 ? 0.520 1.491 -11.891 1.00 91.94 94 PHE A O 1
ATOM 768 N N . PHE A 1 95 ? 1.707 2.274 -13.619 1.00 90.06 95 PHE A N 1
ATOM 769 C CA . PHE A 1 95 ? 1.081 3.595 -13.574 1.00 90.06 95 PHE A CA 1
ATOM 770 C C . PHE A 1 95 ? -0.416 3.561 -13.893 1.00 90.06 95 PHE A C 1
ATOM 772 O O . PHE A 1 95 ? -1.177 4.260 -13.232 1.00 90.06 95 PHE A O 1
ATOM 779 N N . LYS A 1 96 ? -0.879 2.700 -14.816 1.00 90.12 96 LYS A N 1
ATOM 780 C CA . LYS A 1 96 ? -2.331 2.486 -15.011 1.00 90.12 96 LYS A CA 1
ATOM 781 C C . LYS A 1 96 ? -3.001 2.036 -13.727 1.00 90.12 96 LYS A C 1
ATOM 783 O O . LYS A 1 96 ? -4.057 2.545 -13.368 1.00 90.12 96 LYS A O 1
ATOM 788 N N . LEU A 1 97 ? -2.380 1.074 -13.054 1.00 92.81 97 LEU A N 1
ATOM 789 C CA . LEU A 1 97 ? -2.893 0.532 -11.809 1.00 92.81 97 LEU A CA 1
ATOM 790 C C . LEU A 1 97 ? -2.915 1.609 -10.714 1.00 92.81 97 LEU A C 1
ATOM 792 O O . LEU A 1 97 ? -3.912 1.718 -10.006 1.00 92.81 97 LEU A O 1
ATOM 796 N N . LEU A 1 98 ? -1.877 2.447 -10.613 1.00 92.56 98 LEU A N 1
ATOM 797 C CA . LEU A 1 98 ? -1.866 3.588 -9.694 1.00 92.56 98 LEU A CA 1
ATOM 798 C C . LEU A 1 98 ? -2.974 4.601 -10.004 1.00 92.56 98 LEU A C 1
ATOM 800 O O . LEU A 1 98 ? -3.623 5.067 -9.076 1.00 92.56 98 LEU A O 1
ATOM 804 N N . GLU A 1 99 ? -3.249 4.913 -11.272 1.00 92.00 99 GLU A N 1
ATOM 805 C CA . GLU A 1 99 ? -4.367 5.799 -11.636 1.00 92.00 99 GLU A CA 1
ATOM 806 C C . GLU A 1 99 ? -5.726 5.177 -11.269 1.00 92.00 99 GLU A C 1
ATOM 808 O O . GLU A 1 99 ? -6.596 5.877 -10.753 1.00 92.00 99 GLU A O 1
ATOM 813 N N . VAL A 1 100 ? -5.903 3.861 -11.454 1.00 94.00 100 VAL A N 1
ATOM 814 C CA . VAL A 1 100 ? -7.101 3.132 -10.987 1.00 94.00 100 VAL A CA 1
ATOM 815 C C . VAL A 1 100 ? -7.227 3.202 -9.467 1.00 94.00 100 VAL A C 1
ATOM 817 O O . VAL A 1 100 ? -8.318 3.444 -8.946 1.00 94.00 100 VAL A O 1
ATOM 820 N N . LEU A 1 101 ? -6.121 3.039 -8.743 1.00 94.75 101 LEU A N 1
ATOM 821 C CA . LEU A 1 101 ? -6.097 3.194 -7.297 1.00 94.75 101 LEU A CA 1
ATOM 822 C C . LEU A 1 101 ? -6.479 4.626 -6.892 1.00 94.75 101 LEU A C 1
ATOM 824 O O . LEU A 1 101 ? -7.385 4.795 -6.087 1.00 94.75 101 LEU A O 1
ATOM 828 N N . ILE A 1 102 ? -5.861 5.653 -7.473 1.00 93.75 102 ILE A N 1
ATOM 829 C CA . ILE A 1 102 ? -6.082 7.061 -7.106 1.00 93.75 102 ILE A CA 1
ATOM 830 C C . ILE A 1 102 ? -7.504 7.524 -7.436 1.00 93.75 102 ILE A C 1
ATOM 832 O O . ILE A 1 102 ? -8.146 8.173 -6.613 1.00 93.75 102 ILE A O 1
ATOM 836 N N . HIS A 1 103 ? -8.002 7.216 -8.633 1.00 92.94 103 HIS A N 1
ATOM 837 C CA . HIS A 1 103 ? -9.271 7.757 -9.124 1.00 92.94 103 HIS A CA 1
ATOM 838 C C . HIS A 1 103 ? -10.471 6.838 -8.889 1.00 92.94 103 HIS A C 1
ATOM 840 O O . HIS A 1 103 ? -11.596 7.327 -8.820 1.00 92.94 103 HIS A O 1
ATOM 846 N N . GLY A 1 104 ? -10.254 5.527 -8.776 1.00 94.19 104 GLY A N 1
ATOM 847 C CA . GLY A 1 104 ? -11.321 4.543 -8.598 1.00 94.19 104 GLY A CA 1
ATOM 848 C C . GLY A 1 104 ? -11.426 4.021 -7.170 1.00 94.19 104 GLY A C 1
ATOM 849 O O . GLY A 1 104 ? -12.499 4.056 -6.574 1.00 94.19 104 GLY A O 1
ATOM 850 N N . TYR A 1 105 ? -10.319 3.528 -6.613 1.00 95.44 105 TYR A N 1
ATOM 851 C CA . TYR A 1 105 ? -10.349 2.785 -5.350 1.00 95.44 105 TYR A CA 1
ATOM 852 C C . TYR A 1 105 ? -10.199 3.673 -4.107 1.00 95.44 105 TYR A C 1
ATOM 854 O O . TYR A 1 105 ? -10.864 3.456 -3.098 1.00 95.44 105 TYR A O 1
ATOM 862 N N . PHE A 1 106 ? -9.372 4.714 -4.175 1.00 94.94 106 PHE A N 1
ATOM 863 C CA . PHE A 1 106 ? -9.118 5.626 -3.062 1.00 94.94 106 PHE A CA 1
ATOM 864 C C . PHE A 1 106 ? -10.384 6.363 -2.574 1.00 94.94 106 PHE A C 1
ATOM 866 O O . PHE A 1 106 ? -10.593 6.397 -1.361 1.00 94.94 106 PHE A O 1
ATOM 873 N N . PRO A 1 107 ? -11.301 6.839 -3.446 1.00 95.06 107 PRO A N 1
ATOM 874 C CA . PRO A 1 107 ? -12.580 7.394 -2.994 1.00 95.06 107 PRO A CA 1
ATOM 875 C C . PRO A 1 107 ? -13.438 6.393 -2.208 1.00 95.06 107 PRO A C 1
ATOM 877 O O . PRO A 1 107 ? -14.131 6.782 -1.269 1.00 95.06 107 PRO A O 1
ATOM 880 N N . LYS A 1 108 ? -13.373 5.093 -2.541 1.00 95.81 108 LYS A N 1
ATOM 881 C CA . LYS A 1 108 ? -14.058 4.049 -1.763 1.00 95.81 108 LYS A CA 1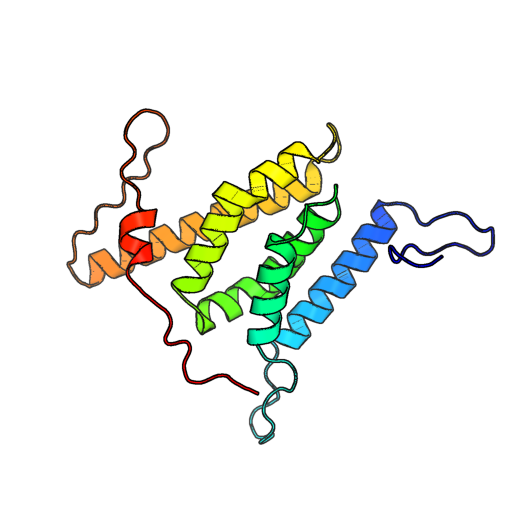
ATOM 882 C C . LYS A 1 108 ? -13.463 3.921 -0.359 1.00 95.81 108 LYS A C 1
ATOM 884 O O . LYS A 1 108 ? -14.211 3.768 0.600 1.00 95.81 108 LYS A O 1
ATOM 889 N N . ILE A 1 109 ? -12.136 4.023 -0.230 1.00 94.88 109 ILE A N 1
ATOM 890 C CA . ILE A 1 109 ? -11.447 4.030 1.072 1.00 94.88 109 ILE A CA 1
ATOM 891 C C . ILE A 1 109 ? -11.890 5.243 1.903 1.00 94.88 109 ILE A C 1
ATOM 893 O O . ILE A 1 109 ? -12.207 5.092 3.083 1.00 94.88 109 ILE A O 1
ATOM 897 N N . GLU A 1 110 ? -11.943 6.438 1.303 1.00 93.38 110 GLU A N 1
ATOM 898 C CA . GLU A 1 110 ? -12.417 7.649 1.991 1.00 93.38 110 GLU A CA 1
ATOM 899 C C . GLU A 1 110 ? -13.873 7.490 2.465 1.00 93.38 110 GLU A C 1
ATOM 901 O O . GLU A 1 110 ? -14.187 7.870 3.591 1.00 93.38 110 GLU A O 1
ATOM 906 N N . ALA A 1 111 ? -14.740 6.865 1.662 1.00 93.44 111 ALA A N 1
ATOM 907 C CA . ALA A 1 111 ? -16.150 6.664 2.000 1.00 93.44 111 ALA A CA 1
ATOM 908 C C . ALA A 1 111 ? -16.384 5.726 3.200 1.00 93.44 111 ALA A C 1
ATOM 910 O O . ALA A 1 111 ? -17.326 5.940 3.961 1.00 93.44 111 ALA A O 1
ATOM 911 N N . VAL A 1 112 ? -15.545 4.700 3.384 1.00 92.94 112 VAL A N 1
ATOM 912 C CA . VAL A 1 112 ? -15.682 3.731 4.493 1.00 92.94 112 VAL A CA 1
ATOM 913 C C . VAL A 1 112 ? -14.956 4.164 5.769 1.00 92.94 112 VAL A C 1
ATOM 915 O O . VAL A 1 112 ? -15.122 3.532 6.810 1.00 92.94 112 VAL A O 1
ATOM 918 N N . THR A 1 113 ? -14.140 5.222 5.712 1.00 90.56 113 THR A N 1
ATOM 919 C CA . THR A 1 113 ? -13.315 5.653 6.848 1.00 90.56 113 THR A CA 1
ATOM 920 C C . THR A 1 113 ? -14.099 6.598 7.770 1.00 90.56 113 THR A C 1
ATOM 922 O O . THR A 1 113 ? -14.509 7.678 7.335 1.00 90.56 113 THR A O 1
ATOM 925 N N . PRO A 1 114 ? -14.280 6.260 9.061 1.00 86.56 114 PRO A N 1
ATOM 926 C CA . PRO A 1 114 ? -14.962 7.131 10.013 1.00 86.56 114 PRO A CA 1
ATOM 927 C C . PRO A 1 114 ? -14.226 8.458 10.246 1.00 86.56 114 PRO A C 1
ATOM 929 O O . PRO A 1 114 ? -12.993 8.534 10.225 1.00 86.56 114 PRO A O 1
ATOM 932 N N . LYS A 1 115 ? -14.987 9.515 10.560 1.00 80.00 115 LYS A N 1
ATOM 933 C CA . LYS A 1 115 ? -14.424 10.807 10.981 1.00 80.00 115 LYS A CA 1
ATOM 934 C C . LYS A 1 115 ? -13.601 10.605 12.261 1.00 80.00 115 LYS A C 1
ATOM 936 O O . LYS A 1 115 ? -14.150 10.202 13.279 1.00 80.00 115 LYS A O 1
ATOM 941 N N . GLY A 1 116 ? -12.301 10.892 12.198 1.00 76.00 116 GLY A N 1
ATOM 942 C CA . GLY A 1 116 ? -11.359 10.707 13.312 1.00 76.00 116 GLY A CA 1
ATOM 943 C C . GLY A 1 116 ? -10.295 9.628 13.081 1.00 76.00 116 GLY A C 1
ATOM 944 O O . GLY A 1 116 ? -9.226 9.725 13.674 1.00 76.00 116 GLY A O 1
ATOM 945 N N . SER A 1 117 ? -10.508 8.689 12.149 1.00 77.50 117 SER A N 1
ATOM 946 C CA . SER A 1 117 ? -9.542 7.617 11.822 1.00 77.50 117 SER A CA 1
ATOM 947 C C . SER A 1 117 ? -8.771 7.858 10.513 1.00 77.50 117 SER A C 1
ATOM 949 O O . SER A 1 117 ? -8.235 6.948 9.890 1.00 77.50 117 SER A O 1
ATOM 951 N N . GLY A 1 118 ? -8.675 9.115 10.071 1.00 84.12 118 GLY A N 1
ATOM 952 C CA . GLY A 1 118 ? -8.103 9.478 8.767 1.00 84.12 118 GLY A CA 1
ATOM 953 C C . GLY A 1 118 ? -6.577 9.364 8.647 1.00 84.12 118 GLY A C 1
ATOM 954 O O . GLY A 1 118 ? -6.040 9.618 7.572 1.00 84.12 118 GLY A O 1
ATOM 955 N N . GLY A 1 119 ? -5.855 9.002 9.712 1.00 89.88 119 GLY A N 1
ATOM 956 C CA . GLY A 1 119 ? -4.386 8.976 9.727 1.00 89.88 119 GLY A CA 1
ATOM 957 C C . GLY A 1 119 ? -3.771 8.111 8.613 1.00 89.88 119 GLY A C 1
ATOM 958 O O . GLY A 1 119 ? -3.012 8.637 7.794 1.00 89.88 119 GLY A O 1
ATOM 959 N N . PRO A 1 120 ? -4.103 6.808 8.530 1.00 89.31 120 PRO A N 1
ATOM 960 C CA . PRO A 1 120 ? -3.622 5.933 7.459 1.00 89.31 120 PRO A CA 1
ATOM 961 C C . PRO A 1 120 ? -4.027 6.404 6.057 1.00 89.31 120 PRO A C 1
ATOM 963 O O . PRO A 1 120 ? -3.214 6.371 5.135 1.00 89.31 120 PRO A O 1
ATOM 966 N N . VAL A 1 121 ? -5.257 6.905 5.907 1.00 92.88 121 VAL A N 1
ATOM 967 C CA . VAL A 1 121 ? -5.780 7.416 4.631 1.00 92.88 121 VAL A CA 1
ATOM 968 C C . VAL A 1 121 ? -4.979 8.623 4.151 1.00 92.88 121 VAL A C 1
ATOM 970 O O . VAL A 1 121 ? -4.584 8.673 2.988 1.00 92.88 121 VAL A O 1
ATOM 973 N N . MET A 1 122 ? -4.663 9.563 5.045 1.00 93.25 122 MET A N 1
ATOM 974 C CA . MET A 1 122 ? -3.852 10.737 4.720 1.00 93.25 122 MET A CA 1
ATOM 975 C C . MET A 1 122 ? -2.423 10.365 4.318 1.00 93.25 122 MET A C 1
ATOM 977 O O . MET A 1 122 ? -1.898 10.932 3.362 1.00 93.25 122 MET A O 1
ATOM 981 N N . ARG A 1 123 ? -1.797 9.390 4.994 1.00 93.69 123 ARG A N 1
ATOM 982 C CA . ARG A 1 123 ? -0.458 8.904 4.608 1.00 93.69 123 ARG A CA 1
ATOM 983 C C . ARG A 1 123 ? -0.467 8.293 3.212 1.00 93.69 123 ARG A C 1
ATOM 985 O O . ARG A 1 123 ? 0.376 8.648 2.390 1.00 93.69 123 ARG A O 1
ATOM 992 N N . LEU A 1 124 ? -1.449 7.434 2.931 1.00 95.06 124 LEU A N 1
ATOM 993 C CA . LEU A 1 124 ? -1.626 6.845 1.608 1.00 95.06 124 LEU A CA 1
ATOM 994 C C . LEU A 1 124 ? -1.860 7.928 0.543 1.00 95.06 124 LEU A C 1
ATOM 996 O O . LEU A 1 124 ? -1.233 7.885 -0.511 1.00 95.06 124 LEU A O 1
ATOM 1000 N N . LYS A 1 125 ? -2.704 8.928 0.827 1.00 94.38 125 LYS A N 1
ATOM 1001 C CA . LYS A 1 125 ? -2.979 10.050 -0.084 1.00 94.38 125 LYS A CA 1
ATOM 1002 C C . LYS A 1 125 ? -1.707 10.794 -0.471 1.00 94.38 125 LYS A C 1
ATOM 1004 O O . LYS A 1 125 ? -1.419 10.935 -1.657 1.00 94.38 125 LYS A O 1
ATOM 1009 N N . SER A 1 126 ? -0.935 11.212 0.531 1.00 94.81 126 SER A N 1
ATOM 1010 C CA . SER A 1 126 ? 0.324 11.930 0.332 1.00 94.81 126 SER A CA 1
ATOM 1011 C C . SER A 1 126 ? 1.319 11.098 -0.474 1.00 94.81 126 SER A C 1
ATOM 1013 O O . SER A 1 126 ? 1.934 11.611 -1.405 1.00 94.81 126 SER A O 1
ATOM 1015 N N . TYR A 1 127 ? 1.437 9.802 -0.169 1.00 94.56 127 TYR A N 1
ATOM 1016 C CA . TYR A 1 127 ? 2.306 8.888 -0.909 1.00 94.56 127 TYR A CA 1
ATOM 1017 C C . TYR A 1 127 ? 1.907 8.771 -2.389 1.00 94.56 127 TYR A C 1
ATOM 1019 O O . TYR A 1 127 ? 2.756 8.873 -3.278 1.00 94.56 127 TYR A O 1
ATOM 1027 N N . LEU A 1 128 ? 0.613 8.592 -2.674 1.00 93.81 128 LEU A N 1
ATOM 1028 C CA . LEU A 1 128 ? 0.111 8.447 -4.041 1.00 93.81 128 LEU A CA 1
ATOM 1029 C C . LEU A 1 128 ? 0.276 9.733 -4.858 1.00 93.81 128 LEU A C 1
ATOM 1031 O O . LEU A 1 128 ? 0.683 9.668 -6.018 1.00 93.81 128 LEU A O 1
ATOM 1035 N N . GLN A 1 129 ? 0.012 10.894 -4.254 1.00 92.50 129 GLN A N 1
ATOM 1036 C CA . GLN A 1 129 ? 0.218 12.195 -4.895 1.00 92.50 129 GLN A CA 1
ATOM 1037 C C . GLN A 1 129 ? 1.689 12.408 -5.259 1.00 92.50 129 GLN A C 1
ATOM 1039 O O . GLN A 1 129 ? 1.997 12.685 -6.418 1.00 92.50 129 GLN A O 1
ATOM 1044 N N . GLN A 1 130 ? 2.600 12.173 -4.312 1.00 91.69 130 GLN A N 1
ATOM 1045 C CA . GLN A 1 130 ? 4.039 12.287 -4.557 1.00 91.69 130 GLN A CA 1
ATOM 1046 C C . GLN A 1 130 ? 4.497 11.336 -5.665 1.00 91.69 130 GLN A C 1
ATOM 1048 O O . GLN A 1 130 ? 5.187 11.751 -6.593 1.00 91.69 130 GLN A O 1
ATOM 1053 N N . THR A 1 131 ? 4.072 10.072 -5.618 1.00 88.88 131 THR A N 1
ATOM 1054 C CA . THR A 1 131 ? 4.451 9.066 -6.623 1.00 88.88 131 THR A CA 1
ATOM 1055 C C . THR A 1 131 ? 3.976 9.462 -8.024 1.00 88.88 131 THR A C 1
ATOM 1057 O O . THR A 1 131 ? 4.730 9.364 -8.995 1.00 88.88 131 THR A O 1
ATOM 1060 N N . ARG A 1 132 ? 2.743 9.966 -8.138 1.00 88.88 132 ARG A N 1
ATOM 1061 C CA . ARG A 1 132 ? 2.174 10.440 -9.403 1.00 88.88 132 ARG A CA 1
ATOM 1062 C C . ARG A 1 132 ? 2.926 11.649 -9.954 1.00 88.88 132 ARG A C 1
ATOM 1064 O O . ARG A 1 132 ? 3.252 11.681 -11.139 1.00 88.88 132 ARG A O 1
ATOM 1071 N N . GLU A 1 133 ? 3.229 12.630 -9.109 1.00 89.31 133 GLU A N 1
ATOM 1072 C CA . GLU A 1 133 ? 3.979 13.823 -9.509 1.00 89.31 133 GLU A CA 1
ATOM 1073 C C . GLU A 1 133 ? 5.384 13.477 -10.004 1.00 89.31 133 GLU A C 1
ATOM 1075 O O . GLU A 1 133 ? 5.810 13.977 -11.045 1.00 89.31 133 GLU A O 1
ATOM 1080 N N . GLN A 1 134 ? 6.093 12.594 -9.295 1.00 86.44 134 GLN A N 1
ATOM 1081 C CA . GLN A 1 134 ? 7.421 12.131 -9.705 1.00 86.44 134 GLN A CA 1
ATOM 1082 C C . GLN A 1 134 ? 7.375 11.451 -11.076 1.00 86.44 134 GLN A C 1
ATOM 1084 O O . GLN A 1 134 ? 8.240 11.693 -11.918 1.00 86.44 134 GLN A O 1
ATOM 1089 N N . PHE A 1 135 ? 6.332 10.664 -11.346 1.00 84.88 135 PHE A N 1
ATOM 1090 C CA . PHE A 1 135 ? 6.149 10.046 -12.653 1.00 84.88 135 PHE A CA 1
ATOM 1091 C C . PHE A 1 135 ? 5.892 11.065 -13.766 1.00 84.88 135 PHE A C 1
ATOM 1093 O O . PHE A 1 135 ? 6.525 10.990 -14.818 1.00 84.88 135 PHE A O 1
ATOM 1100 N N . ILE A 1 136 ? 5.011 12.043 -13.540 1.00 85.06 136 ILE A N 1
ATOM 1101 C CA . ILE A 1 136 ? 4.745 13.104 -14.524 1.00 85.06 136 ILE A CA 1
ATOM 1102 C C . ILE A 1 136 ? 6.035 13.868 -14.838 1.00 85.06 136 ILE A C 1
ATOM 1104 O O . ILE A 1 136 ? 6.353 14.077 -16.009 1.00 85.06 136 ILE A O 1
ATOM 1108 N N . ARG A 1 137 ? 6.821 14.216 -13.813 1.00 87.44 137 ARG A N 1
ATOM 1109 C CA . ARG A 1 137 ? 8.125 14.872 -13.988 1.00 87.44 137 ARG A CA 1
ATOM 1110 C C . ARG A 1 137 ? 9.091 14.007 -14.792 1.00 87.44 137 ARG A C 1
ATOM 1112 O O . ARG A 1 137 ? 9.752 14.507 -15.699 1.00 87.44 137 ARG A O 1
ATOM 1119 N N . PHE A 1 138 ? 9.149 12.708 -14.504 1.00 83.50 138 PHE A N 1
ATOM 1120 C CA . PHE A 1 138 ? 9.960 11.764 -15.269 1.00 83.50 138 PHE A CA 1
ATOM 1121 C C . PHE A 1 138 ? 9.541 11.720 -16.746 1.00 83.50 138 PHE A C 1
ATOM 1123 O O . PHE A 1 138 ? 10.395 11.816 -17.628 1.00 83.50 138 PHE A O 1
ATOM 1130 N N . LEU A 1 139 ? 8.236 11.655 -17.033 1.00 81.69 139 LEU A N 1
ATOM 1131 C CA . LEU A 1 139 ? 7.725 11.689 -18.405 1.00 81.69 139 LEU A CA 1
ATOM 1132 C C . LEU A 1 139 ? 8.076 12.996 -19.121 1.00 81.69 139 LEU A C 1
ATOM 1134 O O . LEU A 1 139 ? 8.531 12.951 -20.262 1.00 81.69 139 LEU A O 1
ATOM 1138 N N . GLN A 1 140 ? 7.918 14.145 -18.459 1.00 79.44 140 GLN A N 1
ATOM 1139 C CA . GLN A 1 140 ? 8.285 15.450 -19.015 1.00 7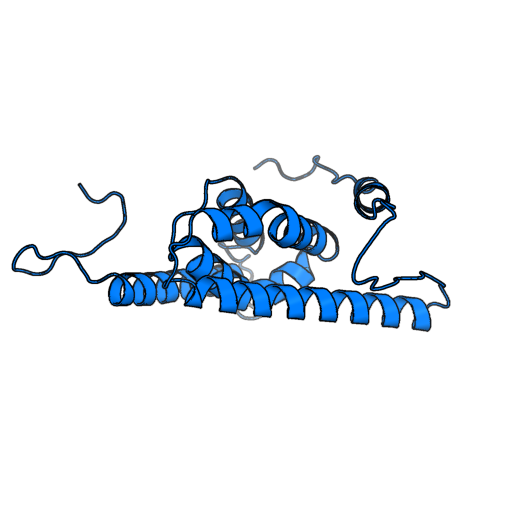9.44 140 GLN A CA 1
ATOM 1140 C C . GLN A 1 140 ? 9.781 15.517 -19.349 1.00 79.44 140 GLN A C 1
ATOM 1142 O O . GLN A 1 140 ? 10.143 15.959 -20.435 1.00 79.44 140 GLN A O 1
ATOM 1147 N N . LEU A 1 141 ? 10.654 15.017 -18.467 1.00 82.12 141 LEU A N 1
ATOM 1148 C CA . LEU A 1 141 ? 12.099 14.969 -18.712 1.00 82.12 141 LEU A CA 1
ATOM 1149 C C . LEU A 1 141 ? 12.459 14.099 -19.921 1.00 82.12 141 LEU A C 1
ATOM 1151 O O . LEU A 1 141 ? 13.294 14.499 -20.734 1.00 82.12 141 LEU A O 1
ATOM 1155 N N . VAL A 1 142 ? 11.830 12.929 -20.059 1.00 77.38 142 VAL A N 1
ATOM 1156 C CA . VAL A 1 142 ? 12.026 12.043 -21.217 1.00 77.38 142 VAL A CA 1
ATOM 1157 C C . VAL A 1 142 ? 11.517 12.708 -22.501 1.00 77.38 142 VAL A C 1
ATOM 1159 O O . VAL A 1 142 ? 12.204 12.665 -23.518 1.00 77.38 142 VAL A O 1
ATOM 1162 N N . SER A 1 143 ? 10.368 13.386 -22.444 1.00 72.88 143 SER A N 1
ATOM 1163 C CA . SER A 1 143 ? 9.783 14.133 -23.565 1.00 72.88 143 SER A CA 1
ATOM 1164 C C . SER A 1 143 ? 10.710 15.255 -24.049 1.00 72.88 143 SER A C 1
ATOM 1166 O O . SER A 1 143 ? 11.022 15.326 -25.237 1.00 72.88 143 SER A O 1
ATOM 1168 N N . THR A 1 144 ? 11.228 16.072 -23.123 1.00 76.19 144 THR A N 1
ATOM 1169 C CA . THR A 1 144 ? 12.167 17.169 -23.411 1.00 76.19 144 THR A CA 1
ATOM 1170 C C . THR A 1 144 ? 13.488 16.653 -23.977 1.00 76.19 144 THR A C 1
ATOM 1172 O O . THR A 1 144 ? 14.007 17.221 -24.933 1.00 76.19 144 THR A O 1
ATOM 1175 N N . ARG A 1 145 ? 14.026 15.550 -23.435 1.00 73.44 145 ARG A N 1
ATOM 1176 C CA . ARG A 1 145 ? 15.267 14.935 -23.941 1.00 73.44 145 ARG A CA 1
ATOM 1177 C C . ARG A 1 145 ? 15.112 14.311 -25.327 1.00 73.44 145 ARG A C 1
ATOM 1179 O O . ARG A 1 145 ? 16.086 14.266 -26.068 1.00 73.44 145 ARG A O 1
ATOM 1186 N N . LEU A 1 146 ? 13.918 13.834 -25.669 1.00 72.19 146 LEU A N 1
ATOM 1187 C CA . LEU A 1 146 ? 13.617 13.233 -26.971 1.00 72.19 146 LEU A CA 1
ATOM 1188 C C . LEU A 1 146 ? 13.056 14.239 -27.989 1.00 72.19 146 LEU A C 1
ATOM 1190 O O . LEU A 1 146 ? 12.727 13.842 -29.103 1.00 72.19 146 LEU A O 1
ATOM 1194 N N . GLY A 1 147 ? 12.921 15.520 -27.628 1.00 60.50 147 GLY A N 1
ATOM 1195 C CA . GLY A 1 147 ? 12.348 16.548 -28.505 1.00 60.50 147 GLY A CA 1
ATOM 1196 C C . GLY A 1 147 ? 10.870 16.325 -28.857 1.00 60.50 147 GLY A C 1
ATOM 1197 O O . GLY A 1 147 ? 10.359 16.938 -29.790 1.00 60.50 147 GLY A O 1
ATOM 1198 N N . LEU A 1 148 ? 10.170 15.451 -28.127 1.00 56.38 148 LEU A N 1
ATOM 1199 C CA . LEU A 1 148 ? 8.743 15.198 -28.309 1.00 56.38 148 LEU A CA 1
ATOM 1200 C C . LEU A 1 148 ? 7.970 16.220 -27.468 1.00 56.38 148 LEU A C 1
ATOM 1202 O O . LEU A 1 148 ? 8.098 16.243 -26.246 1.00 56.38 148 LEU A O 1
ATOM 1206 N N . LEU A 1 149 ? 7.159 17.075 -28.091 1.00 45.16 149 LEU A N 1
ATOM 1207 C CA . LEU A 1 149 ? 6.222 17.953 -27.383 1.00 45.16 149 LEU A CA 1
ATOM 1208 C C . LEU A 1 149 ? 4.999 17.136 -26.944 1.00 45.16 149 LEU A C 1
ATOM 1210 O O . LEU A 1 149 ? 3.991 17.101 -27.646 1.00 45.16 149 LEU A O 1
ATOM 1214 N N . VAL A 1 150 ? 5.062 16.476 -25.785 1.00 51.03 150 VAL A N 1
ATOM 1215 C CA . VAL A 1 150 ? 3.850 15.962 -25.132 1.00 51.03 150 VAL A CA 1
ATOM 1216 C C . VAL A 1 150 ? 3.445 16.954 -24.048 1.00 51.03 150 VAL A C 1
ATOM 1218 O O . VAL A 1 150 ? 4.017 16.996 -22.961 1.00 51.03 150 VAL A O 1
ATOM 1221 N N . GLY A 1 151 ? 2.476 17.811 -24.373 1.00 41.84 151 GLY A N 1
ATOM 1222 C CA . GLY A 1 151 ? 1.923 18.785 -23.438 1.00 41.84 151 GLY A CA 1
ATOM 1223 C C . GLY A 1 151 ? 1.113 18.096 -22.340 1.00 41.84 151 GLY A C 1
ATOM 1224 O O . GLY A 1 151 ? -0.037 17.725 -22.556 1.00 41.84 151 GLY A O 1
ATOM 1225 N N . PHE A 1 152 ? 1.697 17.956 -21.151 1.00 45.59 152 PHE A N 1
ATOM 1226 C CA . PHE A 1 152 ? 0.994 17.539 -19.938 1.00 45.59 152 PHE A CA 1
ATOM 1227 C C . PHE A 1 152 ? 0.648 18.770 -19.100 1.00 45.59 152 PHE A C 1
ATOM 1229 O O . PHE A 1 152 ? 1.465 19.241 -18.311 1.00 45.59 152 PHE A O 1
ATOM 1236 N N . HIS A 1 153 ? -0.560 19.308 -19.281 1.00 37.56 153 HIS A N 1
ATOM 1237 C CA . HIS A 1 153 ? -1.090 20.347 -18.401 1.00 37.56 153 HIS A CA 1
ATOM 1238 C C . HIS A 1 153 ? -1.588 19.717 -17.095 1.00 37.56 153 HIS A C 1
ATOM 1240 O O . HIS A 1 153 ? -2.582 18.991 -17.088 1.00 37.56 153 HIS A O 1
ATOM 1246 N N . THR A 1 154 ? -0.945 20.050 -15.977 1.00 42.56 154 THR A N 1
ATOM 1247 C CA . THR A 1 154 ? -1.559 19.963 -14.649 1.00 42.56 154 THR A CA 1
ATOM 1248 C C . THR A 1 154 ? -2.620 21.058 -14.568 1.00 42.56 154 THR A C 1
ATOM 1250 O O . THR A 1 154 ? -2.302 22.214 -14.300 1.00 42.56 154 THR A O 1
ATOM 1253 N N . THR A 1 155 ? -3.869 20.734 -14.893 1.00 32.72 155 THR A N 1
ATOM 1254 C CA . THR A 1 155 ? -4.995 21.643 -14.649 1.00 32.72 155 THR A CA 1
ATOM 1255 C C . THR A 1 155 ? -5.654 21.239 -13.347 1.00 32.72 155 THR A C 1
ATOM 1257 O O . THR A 1 155 ? -6.309 20.201 -13.256 1.00 32.72 155 THR A O 1
ATOM 1260 N N . ASP A 1 156 ? -5.430 22.065 -12.330 1.00 35.34 156 ASP A N 1
ATOM 1261 C CA . ASP A 1 156 ? -6.325 22.132 -11.193 1.00 35.34 156 ASP A CA 1
ATOM 1262 C C . ASP A 1 156 ? -7.587 22.896 -11.634 1.00 35.34 156 ASP A C 1
ATOM 1264 O O . ASP A 1 156 ? -7.504 23.955 -12.249 1.00 35.34 156 ASP A O 1
ATOM 1268 N N . GLN A 1 157 ? -8.727 22.273 -11.350 1.00 39.09 157 GLN A N 1
ATOM 1269 C CA . GLN A 1 157 ? -10.121 22.725 -11.432 1.00 39.09 157 GLN A CA 1
ATOM 1270 C C . GLN A 1 157 ? -10.720 23.288 -12.748 1.00 39.09 157 GLN A C 1
ATOM 1272 O O . GLN A 1 157 ? -10.356 24.332 -13.270 1.00 39.09 157 GLN A O 1
ATOM 1277 N N . GLN A 1 158 ? -11.820 22.612 -13.124 1.00 34.19 158 GLN A N 1
ATOM 1278 C CA . GLN A 1 158 ? -12.943 22.987 -14.003 1.00 34.19 158 GLN A CA 1
ATOM 1279 C C . GLN A 1 158 ? -12.797 22.820 -15.531 1.00 34.19 158 GLN A C 1
ATOM 1281 O O . GLN A 1 158 ? -12.173 23.601 -16.233 1.00 34.19 158 GLN A O 1
ATOM 1286 N N . GLY A 1 159 ? -13.548 21.832 -16.049 1.00 34.09 159 GLY A N 1
ATOM 1287 C CA . GLY A 1 159 ? -14.193 21.904 -17.365 1.00 34.09 159 GLY A CA 1
ATOM 1288 C C . GLY A 1 159 ? -13.373 21.467 -18.581 1.00 34.09 159 GLY A C 1
ATOM 1289 O O . GLY A 1 159 ? -12.969 22.294 -19.385 1.00 34.09 159 GLY A O 1
ATOM 1290 N N . GLY A 1 160 ? -13.224 20.155 -18.801 1.00 28.50 160 GLY A N 1
ATOM 1291 C CA . GLY A 1 160 ? -12.765 19.645 -20.101 1.00 28.50 160 GLY A CA 1
ATOM 1292 C C . GLY A 1 160 ? -12.244 18.215 -20.056 1.00 28.50 160 GLY A C 1
ATOM 1293 O O . GLY A 1 160 ? -11.045 17.989 -19.943 1.00 28.50 160 GLY A O 1
ATOM 1294 N N . LYS A 1 161 ? -13.141 17.228 -20.161 1.00 39.28 161 LYS A N 1
ATOM 1295 C CA . LYS A 1 161 ? -12.784 15.802 -20.231 1.00 39.28 161 LYS A CA 1
ATOM 1296 C C . LYS A 1 161 ? -12.048 15.491 -21.543 1.00 39.28 161 LYS A C 1
ATOM 1298 O O . LYS A 1 161 ? -12.669 15.066 -22.512 1.00 39.28 161 LYS A O 1
ATOM 1303 N N . ARG A 1 162 ? -10.724 15.652 -21.579 1.00 39.44 162 ARG A N 1
ATOM 1304 C CA . ARG A 1 162 ? -9.874 14.893 -22.510 1.00 39.44 162 ARG A CA 1
ATOM 1305 C C . ARG A 1 162 ? -9.349 13.678 -21.760 1.00 39.44 162 ARG A C 1
ATOM 1307 O O . ARG A 1 162 ? -8.522 13.789 -20.861 1.00 39.44 162 ARG A O 1
ATOM 1314 N N . ASN A 1 163 ? -9.920 12.520 -22.079 1.00 42.25 163 ASN A N 1
ATOM 1315 C CA . ASN A 1 163 ? -9.640 11.260 -21.405 1.00 42.25 163 ASN A CA 1
ATOM 1316 C C . ASN A 1 163 ? -8.229 10.771 -21.753 1.00 42.25 163 ASN A C 1
ATOM 1318 O O . ASN A 1 163 ? -8.048 10.041 -22.721 1.00 42.25 163 ASN A O 1
ATOM 1322 N N . PHE A 1 164 ? -7.253 11.095 -20.906 1.00 41.09 164 PHE A N 1
ATOM 1323 C CA . PHE A 1 164 ? -5.924 10.470 -20.910 1.00 41.09 164 PHE A CA 1
ATOM 1324 C C . PHE A 1 164 ? -6.013 8.926 -20.862 1.00 41.09 164 PHE A C 1
ATOM 1326 O O . PHE A 1 164 ? -5.224 8.207 -21.473 1.00 41.09 164 PHE A O 1
ATOM 1333 N N . LEU A 1 165 ? -7.079 8.414 -20.235 1.00 39.31 165 LEU A N 1
ATOM 1334 C CA . LEU A 1 165 ? -7.463 7.002 -20.221 1.00 39.31 165 LEU A CA 1
ATOM 1335 C C . LEU A 1 165 ? -7.670 6.397 -21.627 1.00 39.31 165 LEU A C 1
ATOM 1337 O O . LEU A 1 165 ? -7.414 5.211 -21.810 1.00 39.31 165 LEU A O 1
ATOM 1341 N N . GLN A 1 166 ? -8.106 7.169 -22.631 1.00 39.66 166 GLN A N 1
ATOM 1342 C CA . GLN A 1 166 ? -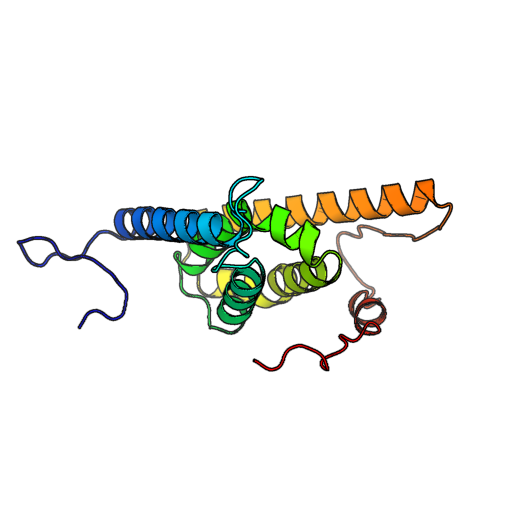8.378 6.642 -23.979 1.00 39.66 166 GLN A CA 1
ATOM 1343 C C . GLN A 1 166 ? -7.111 6.408 -24.813 1.00 39.66 166 GLN A C 1
ATOM 1345 O O . GLN A 1 166 ? -7.080 5.462 -25.600 1.00 39.66 166 GLN A O 1
ATOM 1350 N N . GLU A 1 167 ? -6.057 7.208 -24.641 1.00 40.22 167 GLU A N 1
ATOM 1351 C CA . GLU A 1 167 ? -4.782 6.987 -25.342 1.00 40.22 167 GLU A CA 1
ATOM 1352 C C . GLU A 1 167 ? -3.971 5.861 -24.693 1.00 40.22 167 GLU A C 1
ATOM 1354 O O . GLU A 1 167 ? -3.371 5.034 -25.379 1.00 40.22 167 GLU A O 1
ATOM 1359 N N . PHE A 1 168 ? -4.032 5.750 -23.366 1.00 41.66 168 PHE A N 1
ATOM 1360 C CA . PHE A 1 168 ? -3.299 4.735 -22.612 1.00 41.66 168 PHE A CA 1
ATOM 1361 C C . PHE A 1 168 ? -3.931 3.322 -22.716 1.00 41.66 168 PHE A C 1
ATOM 1363 O O . PHE A 1 168 ? -3.236 2.309 -22.569 1.00 41.66 168 PHE A O 1
ATOM 1370 N N . ASN A 1 169 ? -5.230 3.238 -23.039 1.00 39.53 169 ASN A N 1
ATOM 1371 C CA . ASN A 1 169 ? -5.975 1.990 -23.266 1.00 39.53 169 ASN A CA 1
ATOM 1372 C C . ASN A 1 169 ? -5.673 1.280 -24.599 1.00 39.53 169 ASN A C 1
ATOM 1374 O O . ASN A 1 169 ? -6.112 0.148 -24.777 1.00 39.53 169 ASN A O 1
ATOM 1378 N N . ARG A 1 170 ? -4.915 1.881 -25.530 1.00 40.47 170 ARG A N 1
ATOM 1379 C CA . ARG A 1 170 ? -4.595 1.237 -26.824 1.00 40.47 170 ARG A CA 1
ATOM 1380 C C . ARG A 1 170 ? -3.479 0.189 -26.766 1.00 40.47 170 ARG A C 1
ATOM 1382 O O . ARG A 1 170 ? -3.268 -0.518 -27.745 1.00 40.47 170 ARG A O 1
ATOM 1389 N N . CYS A 1 171 ? -2.767 0.067 -25.648 1.00 38.09 171 CYS A N 1
ATOM 1390 C CA . CYS A 1 171 ? -1.681 -0.905 -25.508 1.00 38.09 171 CYS A CA 1
ATOM 1391 C C . CYS A 1 171 ? -2.167 -2.165 -24.781 1.00 38.09 171 CYS A C 1
ATOM 1393 O O . CYS A 1 171 ? -2.171 -2.207 -23.544 1.00 38.09 171 CYS A O 1
ATOM 1395 N N . SER A 1 172 ? -2.575 -3.164 -25.566 1.00 40.81 172 SER A N 1
ATOM 1396 C CA . SER A 1 172 ? -2.953 -4.511 -25.126 1.00 40.81 172 SER A CA 1
ATOM 1397 C C . SER A 1 172 ? -1.752 -5.301 -24.596 1.00 40.81 172 SER A C 1
ATOM 1399 O O . SER A 1 172 ? -0.636 -5.167 -25.096 1.00 40.81 172 SER A O 1
ATOM 1401 N N . PHE A 1 173 ? -1.991 -6.158 -23.602 1.00 40.44 173 PHE A N 1
ATOM 1402 C CA . PHE A 1 173 ? -1.065 -7.228 -23.227 1.00 40.44 173 PHE A CA 1
ATOM 1403 C C . PHE A 1 173 ? -1.110 -8.351 -24.277 1.00 40.44 173 PHE A C 1
ATOM 1405 O O . PHE A 1 173 ? -2.208 -8.708 -24.710 1.00 40.44 173 PHE A O 1
ATOM 1412 N N . PRO A 1 174 ? 0.023 -8.982 -24.631 1.00 32.19 174 PRO A N 1
ATOM 1413 C CA . PRO A 1 174 ? -0.007 -10.328 -25.174 1.00 32.19 174 PRO A CA 1
ATOM 1414 C C . PRO A 1 174 ? -0.321 -11.283 -24.016 1.00 32.19 174 PRO A C 1
ATOM 1416 O O . PRO A 1 174 ? 0.496 -11.499 -23.126 1.00 32.19 174 PRO A O 1
ATOM 1419 N N . THR A 1 175 ? -1.534 -11.827 -23.990 1.00 46.62 175 THR A N 1
ATOM 1420 C CA . THR A 1 175 ? -1.990 -12.817 -22.996 1.00 46.62 175 THR A CA 1
ATOM 1421 C C . THR A 1 175 ? -1.479 -14.236 -23.278 1.00 46.62 175 THR A C 1
ATOM 1423 O O . THR A 1 175 ? -1.889 -15.178 -22.610 1.00 46.62 175 THR A O 1
ATOM 1426 N N . SER A 1 176 ? -0.592 -14.426 -24.257 1.00 36.25 176 SER A N 1
ATOM 1427 C CA . SER A 1 176 ? -0.332 -15.739 -24.855 1.00 36.25 176 SER A CA 1
ATOM 1428 C C . SER A 1 176 ? 0.926 -16.471 -24.371 1.00 36.25 176 SER A C 1
ATOM 1430 O O . SER A 1 176 ? 1.347 -17.399 -25.052 1.00 36.25 176 SER A O 1
ATOM 1432 N N . SER A 1 177 ? 1.550 -16.111 -23.244 1.00 35.75 177 SER A N 1
ATOM 1433 C CA . SER A 1 177 ? 2.770 -16.822 -22.803 1.00 35.75 177 SER A CA 1
ATOM 1434 C C . SER A 1 177 ? 2.856 -17.192 -21.326 1.00 35.75 177 SER A C 1
ATOM 1436 O O . SER A 1 177 ? 3.933 -17.567 -20.883 1.00 35.75 177 SER A O 1
ATOM 1438 N N . TRP A 1 178 ? 1.765 -17.123 -20.561 1.00 40.53 178 TRP A N 1
ATOM 1439 C CA . TRP A 1 178 ? 1.798 -17.482 -19.137 1.00 40.53 178 TRP A CA 1
ATOM 1440 C C . TRP A 1 178 ? 0.555 -18.289 -18.761 1.00 40.53 178 TRP A C 1
ATOM 1442 O O . TRP A 1 178 ? -0.331 -17.831 -18.043 1.00 40.53 178 TRP A O 1
ATOM 1452 N N . THR A 1 179 ? 0.479 -19.496 -19.316 1.00 34.38 179 THR A N 1
ATOM 1453 C CA . THR A 1 179 ? -0.222 -20.606 -18.659 1.00 34.38 179 THR A CA 1
ATOM 1454 C C . THR A 1 179 ? 0.834 -21.419 -17.913 1.00 34.38 179 THR A C 1
ATOM 1456 O O . THR A 1 179 ? 1.970 -21.488 -18.375 1.00 34.38 179 THR A O 1
ATOM 1459 N N . LEU A 1 180 ? 0.448 -21.884 -16.721 1.00 34.94 180 LEU A N 1
ATOM 1460 C CA . LEU A 1 180 ? 1.255 -22.582 -15.711 1.00 34.94 180 LEU A CA 1
ATOM 1461 C C . LEU A 1 180 ? 2.209 -23.643 -16.271 1.00 34.94 180 LEU A C 1
ATOM 1463 O O . LEU A 1 180 ? 1.787 -24.378 -17.190 1.00 34.94 180 LEU A O 1
#

Foldseek 3Di:
DCPPPWDADPVRDTDDPVVVLVVVLVVLLVLLQLLLDDDDPPPPDDRPRHCVVLVVVLVVLLVDQDAEPNSLSSNLSNCVRNVVVCCVVVPLVVVVSLCCCLPPVLVSRVVNYDDPRCPSSVSSNVVSVVVNVVVVVVVVVVCVVVVHPPDDDPDDDDDDDPDPVVVSVPDDDPPPDDDD